Protein AF-A0A8J6BSR2-F1 (afdb_monomer)

Sequence (89 aa):
MIFYRKGVKEINKQGKEVTYDLEDKINAAIFPGLQGGPHNHTITGLVVALKQATTPEYRAYQEQVISNNAKFAQSLTAKGYELVSGSVF

Organism: Zizania palustris (NCBI:txid103762)

Structure (mmCIF, N/CA/C/O backbone):
data_AF-A0A8J6BSR2-F1
#
_entry.id   AF-A0A8J6BSR2-F1
#
loop_
_atom_site.group_PDB
_atom_site.id
_atom_site.type_symbol
_atom_site.label_atom_id
_atom_site.label_alt_id
_atom_site.label_comp_id
_atom_site.label_asym_id
_atom_site.label_entity_id
_atom_site.label_seq_id
_atom_site.pdbx_PDB_ins_code
_atom_site.Cartn_x
_atom_site.Cartn_y
_atom_site.Cartn_z
_atom_site.occupancy
_atom_site.B_iso_or_equiv
_atom_site.auth_seq_id
_atom_site.auth_comp_id
_atom_site.auth_asym_id
_atom_site.auth_atom_id
_atom_site.pdbx_PDB_model_num
ATOM 1 N N . MET A 1 1 ? 2.367 1.150 -7.518 1.00 86.06 1 MET A N 1
ATOM 2 C CA . MET A 1 1 ? 2.946 -0.065 -6.906 1.00 86.06 1 MET A CA 1
ATOM 3 C C . MET A 1 1 ? 2.230 -1.257 -7.495 1.00 86.06 1 MET A C 1
ATOM 5 O O . MET A 1 1 ? 1.008 -1.210 -7.547 1.00 86.06 1 MET A O 1
ATOM 9 N N . ILE A 1 2 ? 2.952 -2.258 -7.990 1.00 92.12 2 ILE A N 1
ATOM 10 C CA . ILE A 1 2 ? 2.338 -3.411 -8.654 1.00 92.12 2 ILE A CA 1
ATOM 11 C C . ILE A 1 2 ? 2.901 -4.671 -8.022 1.00 92.12 2 ILE A C 1
ATOM 13 O O . ILE A 1 2 ? 4.113 -4.791 -7.859 1.00 92.12 2 ILE A O 1
ATOM 17 N N . PHE A 1 3 ? 2.012 -5.590 -7.667 1.00 93.44 3 PHE A N 1
ATOM 18 C CA . PHE A 1 3 ? 2.367 -6.892 -7.129 1.00 93.44 3 PHE A CA 1
ATOM 19 C C . PHE A 1 3 ? 1.920 -7.962 -8.110 1.00 93.44 3 PHE A C 1
ATOM 21 O O . PHE A 1 3 ? 0.806 -7.912 -8.630 1.00 93.44 3 PHE A O 1
ATOM 28 N N . TYR A 1 4 ? 2.786 -8.936 -8.349 1.00 95.19 4 TYR A N 1
ATOM 29 C CA . TYR A 1 4 ? 2.481 -10.087 -9.181 1.00 95.19 4 TYR A CA 1
ATOM 30 C C . TYR A 1 4 ? 3.232 -11.310 -8.664 1.00 95.19 4 TYR A C 1
ATOM 32 O O . TYR A 1 4 ? 4.258 -11.204 -7.987 1.00 95.19 4 TYR A O 1
ATOM 40 N N . ARG A 1 5 ? 2.692 -12.493 -8.955 1.00 95.31 5 ARG A N 1
ATOM 41 C CA . ARG A 1 5 ? 3.280 -13.760 -8.521 1.00 95.31 5 ARG A CA 1
ATOM 42 C C . ARG A 1 5 ? 4.484 -14.116 -9.396 1.00 95.31 5 ARG A C 1
ATOM 44 O O . ARG A 1 5 ? 4.411 -14.009 -10.617 1.00 95.31 5 ARG A O 1
ATOM 51 N N . LYS A 1 6 ? 5.566 -14.580 -8.766 1.00 94.56 6 LYS A N 1
ATOM 52 C CA . LYS A 1 6 ? 6.742 -15.173 -9.424 1.00 94.56 6 LYS A CA 1
ATOM 53 C C . LYS A 1 6 ? 6.827 -16.673 -9.105 1.00 94.56 6 LYS A C 1
ATOM 55 O O . LYS A 1 6 ? 6.275 -17.120 -8.100 1.00 94.56 6 LYS A O 1
ATOM 60 N N . GLY A 1 7 ? 7.510 -17.438 -9.960 1.00 94.06 7 GLY A N 1
ATOM 61 C CA . GLY A 1 7 ? 7.759 -18.876 -9.778 1.00 94.06 7 GLY A CA 1
ATOM 62 C C . GLY A 1 7 ? 6.978 -19.781 -10.734 1.00 94.06 7 GLY A C 1
ATOM 63 O O . GLY A 1 7 ? 6.495 -19.327 -11.774 1.00 94.06 7 GLY A O 1
ATOM 64 N N . VAL A 1 8 ? 6.873 -21.066 -10.381 1.00 95.00 8 VAL A N 1
ATOM 65 C CA . VAL A 1 8 ? 6.166 -22.086 -11.172 1.00 95.00 8 VAL A CA 1
ATOM 66 C C . VAL A 1 8 ? 4.658 -21.862 -11.071 1.00 95.00 8 VAL A C 1
ATOM 68 O O . VAL A 1 8 ? 4.087 -21.814 -9.978 1.00 95.00 8 VAL A O 1
ATOM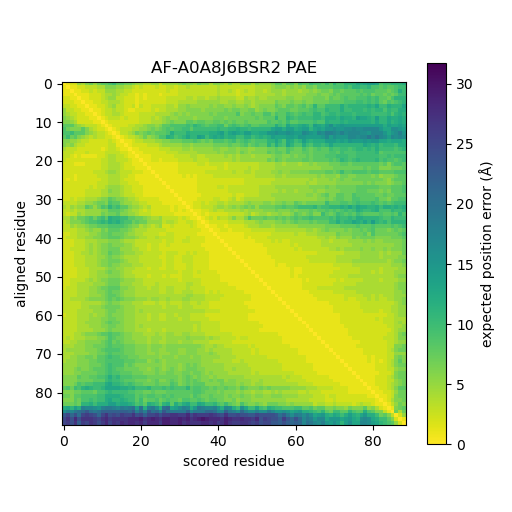 71 N N . LYS A 1 9 ? 4.020 -21.702 -12.228 1.00 93.00 9 LYS A N 1
ATOM 72 C CA . LYS A 1 9 ? 2.569 -21.623 -12.380 1.00 93.00 9 LYS A CA 1
ATOM 73 C C . LYS A 1 9 ? 1.962 -23.022 -12.413 1.00 93.00 9 LYS A C 1
ATOM 75 O O . LYS A 1 9 ? 0.977 -23.270 -11.727 1.00 93.00 9 LYS A O 1
ATOM 80 N N . GLU A 1 10 ? 2.545 -23.910 -13.211 1.00 94.06 10 GLU A N 1
ATOM 81 C CA . GLU A 1 10 ? 2.081 -25.285 -13.396 1.00 94.06 10 GLU A CA 1
ATOM 82 C C . GLU A 1 10 ? 3.214 -26.189 -13.896 1.00 94.06 10 GLU A C 1
ATOM 84 O O . GLU A 1 10 ? 4.217 -25.712 -14.426 1.00 94.06 10 GLU A O 1
ATOM 89 N N . ILE A 1 11 ? 3.041 -27.501 -13.747 1.00 93.00 11 ILE A N 1
ATOM 90 C CA . ILE A 1 11 ? 3.877 -28.512 -14.397 1.00 93.00 11 ILE A CA 1
ATOM 91 C C . ILE A 1 11 ? 3.050 -29.086 -15.543 1.00 93.00 11 ILE A C 1
ATOM 93 O O . ILE A 1 11 ? 1.933 -29.563 -15.332 1.00 93.00 11 ILE A O 1
ATOM 97 N N . ASN A 1 12 ? 3.566 -29.002 -16.766 1.00 92.88 12 ASN A N 1
ATOM 98 C CA . ASN A 1 12 ? 2.839 -29.478 -17.935 1.00 92.88 12 ASN A CA 1
ATOM 99 C C . ASN A 1 12 ? 2.786 -31.022 -17.976 1.00 92.88 12 ASN A C 1
ATOM 101 O O . ASN A 1 12 ? 3.470 -31.719 -17.228 1.00 92.88 12 ASN A O 1
ATOM 105 N N . LYS A 1 13 ? 2.010 -31.583 -18.911 1.00 91.19 13 LYS A N 1
ATOM 106 C CA . LYS A 1 13 ? 1.872 -33.046 -19.089 1.00 91.19 13 LYS A CA 1
ATOM 107 C C . LYS A 1 13 ? 3.191 -33.779 -19.403 1.00 91.19 13 LYS A C 1
ATOM 109 O O . LYS A 1 13 ? 3.221 -35.001 -19.370 1.00 91.19 13 LYS A O 1
ATOM 114 N N . GLN A 1 14 ? 4.257 -33.047 -19.728 1.00 89.88 14 GLN A N 1
ATOM 115 C CA . GLN A 1 14 ? 5.594 -33.563 -20.037 1.00 89.88 14 GLN A CA 1
ATOM 116 C C . GLN A 1 14 ? 6.545 -33.451 -18.830 1.00 89.88 14 GLN A C 1
ATOM 118 O O . GLN A 1 14 ? 7.743 -33.669 -18.977 1.00 89.88 14 GLN A O 1
ATOM 123 N N . GLY A 1 15 ? 6.035 -33.072 -17.651 1.00 90.12 15 GLY A N 1
ATOM 124 C CA . GLY A 1 15 ? 6.839 -32.883 -16.443 1.00 90.12 15 GLY A CA 1
ATOM 125 C C . GLY A 1 15 ? 7.677 -31.601 -16.442 1.00 90.12 15 GLY A C 1
ATOM 126 O O . GLY A 1 15 ? 8.507 -31.423 -15.556 1.00 90.12 15 GLY A O 1
ATOM 127 N N . LYS A 1 16 ? 7.484 -30.700 -17.415 1.00 93.38 16 LYS A N 1
ATOM 128 C CA . LYS A 1 16 ? 8.222 -29.438 -17.505 1.00 93.38 16 LYS A CA 1
ATOM 129 C C . LYS A 1 16 ? 7.510 -28.343 -16.718 1.00 93.38 16 LYS A C 1
ATOM 131 O O . LYS A 1 16 ? 6.311 -28.119 -16.892 1.00 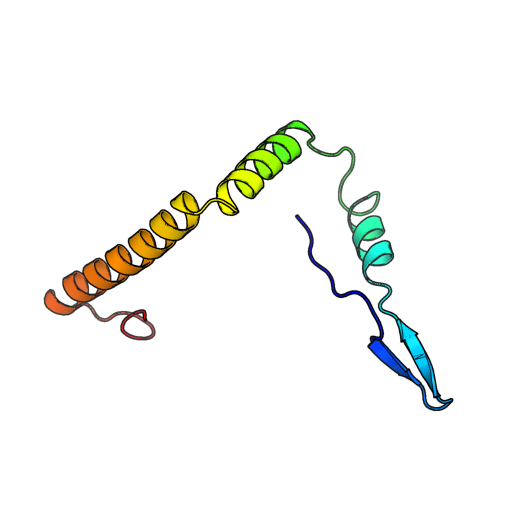93.38 16 LYS A O 1
ATOM 136 N N . GLU A 1 17 ? 8.276 -27.622 -15.910 1.00 95.31 17 GLU A N 1
ATOM 137 C CA . GLU A 1 17 ? 7.810 -26.435 -15.199 1.00 95.31 17 GLU A CA 1
ATOM 138 C C . GLU A 1 17 ? 7.491 -25.292 -16.173 1.00 95.31 17 GLU A C 1
ATOM 140 O O . GLU A 1 17 ? 8.291 -24.930 -17.041 1.00 95.31 17 GLU A O 1
ATOM 145 N N . VAL A 1 18 ? 6.306 -24.712 -16.008 1.00 93.88 18 VAL A N 1
ATOM 146 C CA . VAL A 1 18 ? 5.857 -23.494 -16.681 1.00 93.88 18 VAL A CA 1
ATOM 147 C C . VAL A 1 18 ? 5.828 -22.387 -15.638 1.00 93.88 18 VAL A C 1
ATOM 149 O O . VAL A 1 18 ? 5.130 -22.493 -14.628 1.00 93.88 18 VAL A O 1
ATOM 152 N N . THR A 1 19 ? 6.589 -21.321 -15.860 1.00 95.81 19 THR A N 1
ATOM 153 C CA . THR A 1 19 ? 6.683 -20.180 -14.943 1.00 95.81 19 THR A CA 1
ATOM 154 C C . THR A 1 19 ? 5.644 -19.102 -15.257 1.00 95.81 19 THR A C 1
ATOM 156 O O . THR A 1 19 ? 5.069 -19.057 -16.345 1.00 95.81 19 THR A O 1
ATOM 159 N N . TYR A 1 20 ? 5.371 -18.227 -14.287 1.00 96.38 20 TYR A N 1
ATOM 160 C CA . TYR A 1 20 ? 4.582 -17.017 -14.529 1.00 96.38 20 TYR A CA 1
ATOM 161 C C . TYR A 1 20 ? 5.315 -16.053 -15.473 1.00 96.38 20 TYR A C 1
ATOM 163 O O . TYR A 1 20 ? 6.483 -15.747 -15.255 1.00 96.38 20 TYR A O 1
ATOM 171 N N . ASP A 1 21 ? 4.588 -15.504 -16.448 1.00 95.56 21 ASP A N 1
ATOM 172 C CA . ASP A 1 21 ? 5.049 -14.475 -17.394 1.00 95.56 21 ASP A CA 1
ATOM 173 C C . ASP A 1 21 ? 4.444 -13.087 -17.096 1.00 95.56 21 ASP A C 1
ATOM 175 O O . ASP A 1 21 ? 4.313 -12.229 -17.969 1.00 95.56 21 ASP A O 1
ATOM 179 N N . LEU A 1 22 ? 4.027 -12.873 -15.843 1.00 96.75 22 LEU A N 1
ATOM 180 C CA . LEU A 1 22 ? 3.291 -11.679 -15.426 1.00 96.75 22 LEU A CA 1
ATOM 181 C C . LEU A 1 22 ? 4.138 -10.405 -15.492 1.00 96.75 22 LEU A C 1
ATOM 183 O O . LEU A 1 22 ? 3.592 -9.354 -15.801 1.00 96.75 22 LEU A O 1
ATOM 187 N N . GLU A 1 23 ? 5.440 -10.490 -15.212 1.00 95.56 23 GLU A N 1
ATOM 188 C CA . GLU A 1 23 ? 6.343 -9.332 -15.171 1.00 95.56 23 GLU A CA 1
ATOM 189 C C . GLU A 1 23 ? 6.346 -8.569 -16.500 1.00 95.56 23 GLU A C 1
ATOM 191 O O . GLU A 1 23 ? 5.980 -7.394 -16.540 1.00 95.56 23 GLU A O 1
ATOM 196 N N . ASP A 1 24 ? 6.660 -9.259 -17.595 1.00 95.44 24 AS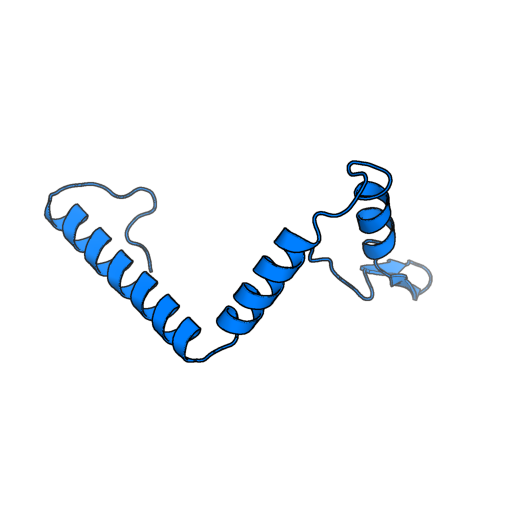P A N 1
ATO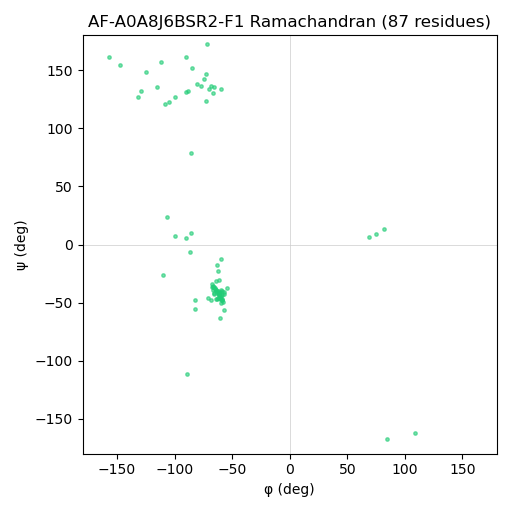M 197 C CA . ASP A 1 24 ? 6.751 -8.647 -18.921 1.00 95.44 24 ASP A CA 1
ATOM 198 C C . ASP A 1 24 ? 5.390 -8.153 -19.412 1.00 95.44 24 ASP A C 1
ATOM 200 O O . ASP A 1 24 ? 5.275 -7.038 -19.924 1.00 95.44 24 ASP A O 1
ATOM 204 N N . LYS A 1 25 ? 4.333 -8.949 -19.199 1.00 96.56 25 LYS A N 1
ATOM 205 C CA . LYS A 1 25 ? 2.964 -8.586 -19.593 1.00 96.56 25 LYS A CA 1
ATOM 206 C C . LYS A 1 25 ? 2.471 -7.331 -18.883 1.00 96.56 25 LYS A C 1
ATOM 208 O O . LYS A 1 25 ? 1.861 -6.470 -19.513 1.00 96.56 25 LYS A O 1
ATOM 213 N N . ILE A 1 26 ? 2.729 -7.225 -17.582 1.00 96.88 26 ILE A N 1
ATOM 214 C CA . ILE A 1 26 ? 2.343 -6.064 -16.779 1.00 96.88 26 ILE A CA 1
ATOM 215 C C . ILE A 1 26 ? 3.161 -4.839 -17.192 1.00 96.88 26 ILE A C 1
ATOM 217 O O . ILE A 1 26 ? 2.577 -3.782 -17.426 1.00 96.88 26 ILE A O 1
ATOM 221 N N . ASN A 1 27 ? 4.485 -4.977 -17.318 1.00 95.31 27 ASN A N 1
ATOM 222 C CA . ASN A 1 27 ? 5.360 -3.871 -17.707 1.00 95.31 27 ASN A CA 1
ATOM 223 C C . ASN A 1 27 ? 4.955 -3.299 -19.073 1.00 95.31 27 ASN A C 1
ATOM 225 O O . ASN A 1 27 ? 4.762 -2.088 -19.184 1.00 95.31 27 ASN A O 1
ATOM 229 N N . ALA A 1 28 ? 4.730 -4.164 -20.069 1.00 96.25 28 ALA A N 1
ATOM 230 C CA . ALA A 1 28 ? 4.325 -3.761 -21.417 1.00 96.25 28 ALA A CA 1
ATOM 231 C C . ALA A 1 28 ? 2.923 -3.125 -21.465 1.00 96.25 28 ALA A C 1
ATOM 233 O O . ALA A 1 28 ? 2.700 -2.173 -22.216 1.00 96.25 28 ALA A O 1
ATOM 234 N N . ALA A 1 29 ? 1.980 -3.617 -20.650 1.00 96.81 29 ALA A N 1
ATOM 235 C CA . ALA A 1 29 ? 0.645 -3.028 -20.543 1.00 96.81 29 ALA A CA 1
ATOM 236 C C . ALA A 1 29 ? 0.685 -1.600 -19.973 1.00 96.81 29 ALA A C 1
ATOM 238 O O . ALA A 1 29 ? -0.146 -0.767 -20.333 1.00 96.81 29 ALA A O 1
ATOM 239 N N . ILE A 1 30 ? 1.651 -1.299 -19.102 1.00 95.50 30 ILE A N 1
ATOM 240 C CA . ILE A 1 30 ? 1.805 0.031 -18.507 1.00 95.50 30 ILE A CA 1
ATOM 241 C C . ILE A 1 30 ? 2.550 0.959 -19.454 1.00 95.50 30 ILE A C 1
ATOM 243 O O . ILE A 1 30 ? 2.010 2.004 -19.800 1.00 95.50 30 ILE A O 1
ATOM 247 N N . PHE A 1 31 ? 3.748 0.577 -19.892 1.00 95.12 31 PHE A N 1
ATOM 248 C CA . PHE A 1 31 ? 4.548 1.351 -20.834 1.00 95.12 31 PHE A CA 1
ATOM 249 C C . PHE A 1 31 ? 5.058 0.432 -21.951 1.00 95.12 31 PHE A C 1
ATOM 251 O O . PHE A 1 31 ? 5.693 -0.581 -21.657 1.00 95.12 31 PHE A O 1
ATOM 258 N N . PRO A 1 32 ? 4.832 0.766 -23.232 1.00 93.75 32 PRO A N 1
ATOM 259 C CA . PRO A 1 32 ? 4.175 1.972 -23.751 1.00 93.75 32 PRO A CA 1
ATOM 260 C C . PRO A 1 32 ? 2.635 1.878 -23.823 1.00 93.75 32 PRO A C 1
ATOM 262 O O . PRO A 1 32 ? 2.017 2.726 -24.457 1.00 93.75 32 PRO A O 1
ATOM 265 N N . GLY A 1 33 ? 2.011 0.844 -23.242 1.00 96.31 33 GLY A N 1
ATOM 266 C CA . GLY A 1 33 ? 0.587 0.547 -23.444 1.00 96.31 33 GLY A CA 1
ATOM 267 C C . GLY A 1 33 ? -0.388 1.647 -23.001 1.00 96.31 33 GLY A C 1
ATOM 268 O O . GLY A 1 33 ? -1.132 2.174 -23.825 1.00 96.31 33 GLY A O 1
ATOM 269 N N . LEU A 1 34 ? -0.421 1.969 -21.705 1.00 95.75 34 LEU A N 1
ATOM 270 C CA . LEU A 1 34 ? -1.416 2.884 -21.119 1.00 95.75 34 LEU A CA 1
ATOM 271 C C . LEU A 1 34 ? -0.834 4.226 -20.669 1.00 95.75 34 LEU A C 1
ATOM 273 O O . LEU A 1 34 ? -1.562 5.214 -20.576 1.00 95.75 34 LEU A O 1
ATOM 277 N N . GLN A 1 35 ? 0.451 4.264 -20.330 1.00 95.31 35 GLN A N 1
ATOM 278 C CA . GLN A 1 35 ? 1.123 5.432 -19.775 1.00 95.31 35 GLN A CA 1
ATOM 279 C C . GLN A 1 35 ? 2.343 5.802 -20.618 1.00 95.31 35 GLN A C 1
ATOM 281 O O . GLN A 1 35 ? 3.002 4.945 -21.201 1.00 95.31 35 GLN A O 1
ATOM 286 N N . GLY A 1 36 ? 2.633 7.105 -20.661 1.00 94.00 36 GLY A N 1
ATOM 287 C CA . GLY A 1 36 ? 3.863 7.657 -21.223 1.00 94.00 36 GLY A CA 1
ATOM 288 C C . GLY A 1 36 ? 4.960 7.750 -20.161 1.00 94.00 36 GLY A C 1
ATOM 289 O O . GLY A 1 36 ? 5.478 6.745 -19.688 1.00 94.00 36 GLY A O 1
ATOM 290 N N . GLY A 1 37 ? 5.332 8.972 -19.778 1.00 92.62 37 GLY A N 1
ATOM 291 C CA . GLY A 1 37 ? 6.381 9.199 -18.782 1.00 92.62 37 GLY A CA 1
ATOM 292 C C . GLY A 1 37 ? 5.938 8.897 -17.340 1.00 92.62 37 GLY A C 1
ATOM 293 O O . GLY A 1 37 ? 4.811 9.227 -16.966 1.00 92.62 37 GLY A O 1
ATOM 294 N N . PRO A 1 38 ? 6.816 8.328 -16.493 1.00 94.00 38 PRO A N 1
ATOM 295 C CA . PRO A 1 38 ? 6.505 8.084 -15.089 1.00 94.00 38 PRO A CA 1
ATOM 296 C C . PRO A 1 38 ? 6.474 9.383 -14.268 1.00 94.00 38 PRO A C 1
ATOM 298 O O . PRO A 1 38 ? 7.266 10.305 -14.474 1.00 94.00 38 PRO A O 1
ATOM 301 N N . HIS A 1 39 ? 5.608 9.437 -13.253 1.00 95.75 39 HIS A N 1
ATOM 302 C CA . HIS A 1 39 ? 5.546 10.552 -12.301 1.00 95.75 39 HIS A CA 1
ATOM 303 C C . HIS A 1 39 ? 6.545 10.349 -11.148 1.00 95.75 39 HIS A C 1
ATOM 305 O O . HIS A 1 39 ? 6.177 9.947 -10.043 1.00 95.75 39 HIS A O 1
ATOM 311 N N . ASN A 1 40 ? 7.828 10.630 -11.401 1.00 96.81 40 ASN A N 1
ATOM 312 C CA . ASN A 1 40 ? 8.922 10.358 -10.452 1.00 96.81 40 ASN A CA 1
ATOM 313 C C . ASN A 1 40 ? 8.720 10.975 -9.057 1.00 96.81 40 ASN A C 1
ATOM 315 O O . ASN A 1 40 ? 9.017 10.332 -8.056 1.00 96.81 40 ASN A O 1
ATOM 319 N N . HIS A 1 41 ? 8.154 12.180 -8.966 1.00 96.50 41 HIS A N 1
ATOM 320 C CA . HIS A 1 41 ? 7.859 12.835 -7.687 1.00 96.50 41 HIS A CA 1
ATOM 321 C C . HIS A 1 41 ? 6.847 12.039 -6.840 1.00 96.50 41 HIS A C 1
ATOM 323 O O . HIS A 1 41 ? 7.033 11.875 -5.634 1.00 96.50 41 HIS A O 1
ATOM 329 N N . THR A 1 42 ? 5.812 11.471 -7.467 1.00 96.81 42 THR A N 1
ATOM 330 C CA . THR A 1 42 ? 4.849 10.583 -6.801 1.00 96.81 42 THR A CA 1
ATOM 331 C C . THR A 1 42 ? 5.507 9.276 -6.364 1.00 96.81 42 THR A C 1
ATOM 333 O O . THR A 1 42 ? 5.232 8.789 -5.268 1.00 96.81 42 THR A O 1
ATOM 336 N N . ILE A 1 43 ? 6.407 8.723 -7.185 1.00 96.69 43 ILE A N 1
ATOM 337 C CA . ILE A 1 43 ? 7.173 7.517 -6.838 1.00 96.69 43 ILE A CA 1
ATOM 338 C C . ILE A 1 43 ? 8.021 7.772 -5.585 1.00 96.69 43 ILE A C 1
ATOM 340 O O . ILE A 1 43 ? 7.999 6.957 -4.665 1.00 96.69 43 ILE A O 1
ATOM 344 N N . THR A 1 44 ? 8.700 8.918 -5.492 1.00 97.81 44 THR A N 1
ATOM 345 C CA . THR A 1 44 ? 9.459 9.298 -4.291 1.00 97.81 44 THR A CA 1
ATOM 346 C C . THR A 1 44 ? 8.564 9.399 -3.056 1.00 97.81 44 THR A C 1
ATOM 348 O O . THR A 1 44 ? 8.907 8.839 -2.014 1.00 97.81 44 THR A O 1
ATOM 351 N N . GLY A 1 45 ? 7.399 10.048 -3.166 1.00 98.31 45 GLY A N 1
ATOM 352 C CA . GLY A 1 45 ? 6.433 10.127 -2.064 1.00 98.31 45 GLY A CA 1
ATOM 353 C C . GLY A 1 45 ? 5.970 8.746 -1.587 1.00 98.31 45 GLY A C 1
ATOM 354 O O . GLY A 1 45 ? 5.953 8.473 -0.387 1.00 98.31 45 GLY A O 1
ATOM 355 N N . LEU A 1 46 ? 5.685 7.840 -2.527 1.00 97.44 46 LEU A N 1
ATOM 356 C CA . LEU A 1 46 ? 5.327 6.456 -2.225 1.00 97.44 46 LEU A CA 1
ATOM 357 C C . LEU A 1 46 ? 6.460 5.712 -1.501 1.00 97.44 46 LEU A C 1
ATOM 359 O O . LEU A 1 46 ? 6.192 5.001 -0.539 1.00 97.44 46 LEU A O 1
ATOM 363 N N . VAL A 1 47 ? 7.717 5.881 -1.922 1.00 97.62 47 VAL A N 1
ATOM 364 C CA . VAL A 1 47 ? 8.873 5.240 -1.266 1.00 97.62 47 VAL A CA 1
ATOM 365 C C . VAL A 1 47 ? 9.015 5.698 0.187 1.00 97.62 47 VAL A C 1
ATOM 367 O O . VAL A 1 47 ? 9.253 4.871 1.069 1.00 97.62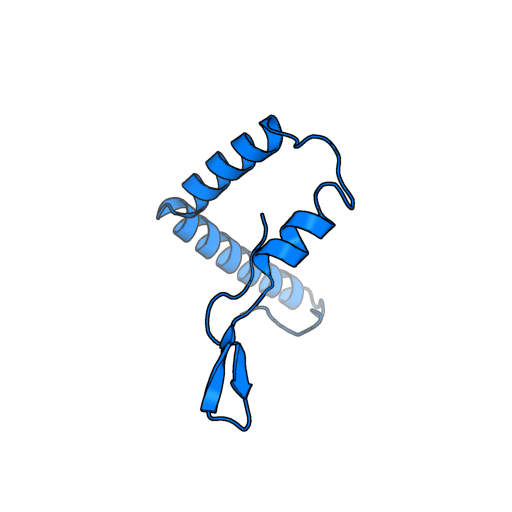 47 VAL A O 1
ATOM 370 N N . VAL A 1 48 ? 8.827 6.992 0.461 1.00 98.25 48 VAL A N 1
ATOM 371 C CA . VAL A 1 48 ? 8.857 7.523 1.834 1.00 98.25 48 VAL A CA 1
ATOM 372 C C . VAL A 1 48 ? 7.739 6.911 2.681 1.00 98.25 48 VAL A C 1
ATOM 374 O O . VAL A 1 48 ? 8.008 6.437 3.786 1.00 98.25 48 VAL A O 1
ATOM 377 N N . ALA A 1 49 ? 6.515 6.850 2.151 1.00 98.25 49 ALA A N 1
ATOM 378 C CA . ALA A 1 49 ? 5.379 6.246 2.846 1.00 98.25 49 ALA A CA 1
ATOM 379 C C . ALA A 1 49 ? 5.586 4.742 3.106 1.00 98.25 49 ALA A C 1
ATOM 381 O O . ALA A 1 49 ? 5.308 4.259 4.200 1.00 98.25 49 ALA A O 1
ATOM 382 N N . LEU A 1 50 ? 6.138 4.001 2.139 1.00 97.88 50 LEU A N 1
ATOM 383 C CA . LEU A 1 50 ? 6.459 2.580 2.311 1.00 97.88 50 LEU A CA 1
ATOM 384 C C . LEU A 1 50 ? 7.528 2.367 3.381 1.00 97.88 50 LEU A C 1
ATOM 386 O O . LEU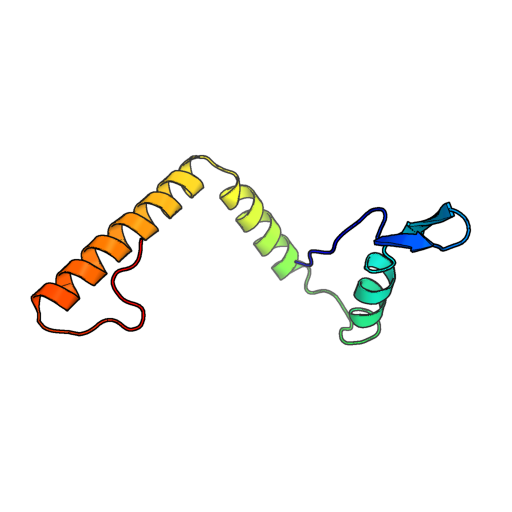 A 1 50 ? 7.405 1.444 4.180 1.00 97.88 50 LEU A O 1
ATOM 390 N N . LYS A 1 51 ? 8.544 3.235 3.449 1.00 98.06 51 LYS A N 1
ATOM 391 C CA . LYS A 1 51 ? 9.536 3.187 4.529 1.00 98.06 51 LYS A CA 1
ATOM 392 C C . LYS A 1 51 ? 8.871 3.388 5.892 1.00 98.06 51 LYS A C 1
ATOM 394 O O . LYS A 1 51 ? 9.127 2.603 6.800 1.00 98.06 51 LYS A O 1
ATOM 399 N N . GLN A 1 52 ? 7.996 4.386 6.023 1.00 98.44 52 GLN A N 1
ATOM 400 C CA . GLN A 1 52 ? 7.224 4.610 7.252 1.00 98.44 52 GLN A CA 1
ATOM 401 C C . GLN A 1 52 ? 6.364 3.391 7.610 1.00 98.44 52 GLN A C 1
ATOM 403 O O . GLN A 1 52 ? 6.331 2.994 8.767 1.00 98.44 52 GLN A O 1
ATOM 408 N N . ALA A 1 53 ? 5.753 2.730 6.623 1.00 98.19 53 ALA A N 1
ATOM 409 C CA . ALA A 1 53 ? 4.914 1.556 6.854 1.00 98.19 53 ALA A CA 1
ATOM 410 C C . ALA A 1 53 ? 5.656 0.344 7.454 1.00 98.19 53 ALA A C 1
ATOM 412 O O . ALA A 1 53 ? 5.020 -0.564 7.988 1.00 98.19 53 ALA A O 1
ATOM 413 N N . THR A 1 54 ? 6.992 0.316 7.382 1.00 98.12 54 THR A N 1
ATOM 414 C CA . THR A 1 54 ? 7.812 -0.758 7.971 1.00 98.12 54 THR A CA 1
ATOM 415 C C . THR A 1 54 ? 8.179 -0.534 9.438 1.00 98.12 54 THR A C 1
ATOM 417 O O . THR A 1 54 ? 8.766 -1.426 10.052 1.00 98.12 54 THR A O 1
ATOM 420 N N . THR A 1 55 ? 7.868 0.631 10.015 1.00 98.56 55 THR A N 1
ATOM 421 C CA . THR A 1 55 ? 8.306 0.964 11.376 1.00 98.56 55 THR A CA 1
ATOM 422 C C . THR A 1 55 ? 7.352 0.409 12.446 1.00 98.56 55 THR A C 1
ATOM 424 O O . THR A 1 55 ? 6.154 0.232 12.189 1.00 98.56 55 THR A O 1
ATOM 427 N N . PRO A 1 56 ? 7.842 0.117 13.667 1.00 98.56 56 PRO A N 1
ATOM 428 C CA . PRO A 1 56 ? 6.983 -0.330 14.765 1.00 98.56 56 PRO A CA 1
ATOM 429 C C . PRO A 1 56 ? 5.931 0.718 15.160 1.00 98.56 56 PRO A C 1
ATOM 431 O O . PRO A 1 56 ? 4.824 0.350 15.543 1.00 98.56 56 PRO A O 1
ATOM 434 N N . GLU A 1 57 ? 6.226 2.010 15.007 1.00 98.50 57 GLU A N 1
ATOM 435 C CA . GLU A 1 57 ? 5.272 3.093 15.264 1.00 98.50 57 GLU A CA 1
ATOM 436 C C . GLU A 1 57 ? 4.095 3.038 14.290 1.00 98.50 57 GLU A C 1
ATOM 438 O O . GLU A 1 57 ? 2.954 3.253 14.693 1.00 98.50 57 GLU A O 1
ATOM 443 N N . TYR A 1 58 ? 4.346 2.701 13.020 1.00 98.62 58 TYR A N 1
ATOM 444 C CA . TYR A 1 58 ? 3.269 2.532 12.052 1.00 98.62 58 TYR A CA 1
ATOM 445 C C . TYR A 1 58 ? 2.403 1.311 12.374 1.00 98.62 58 TYR A C 1
ATOM 447 O O . TYR A 1 58 ? 1.183 1.380 12.244 1.00 98.62 58 TYR A O 1
ATOM 455 N N . ARG A 1 59 ? 2.991 0.214 12.873 1.00 98.38 59 ARG A N 1
ATOM 456 C CA . ARG A 1 59 ? 2.203 -0.915 13.398 1.00 98.38 59 ARG A CA 1
ATOM 457 C C . ARG A 1 59 ? 1.306 -0.474 14.558 1.00 98.38 59 ARG A C 1
ATOM 459 O O . ARG A 1 59 ? 0.107 -0.729 14.504 1.00 98.38 59 ARG A O 1
ATOM 466 N N . ALA A 1 60 ? 1.864 0.220 15.550 1.00 98.69 60 ALA A N 1
ATOM 467 C CA . ALA A 1 60 ? 1.099 0.722 16.693 1.00 98.69 60 ALA A CA 1
ATOM 468 C C . ALA A 1 60 ? -0.024 1.681 16.253 1.00 98.69 60 ALA A C 1
ATOM 470 O O . ALA A 1 60 ? -1.145 1.619 16.758 1.0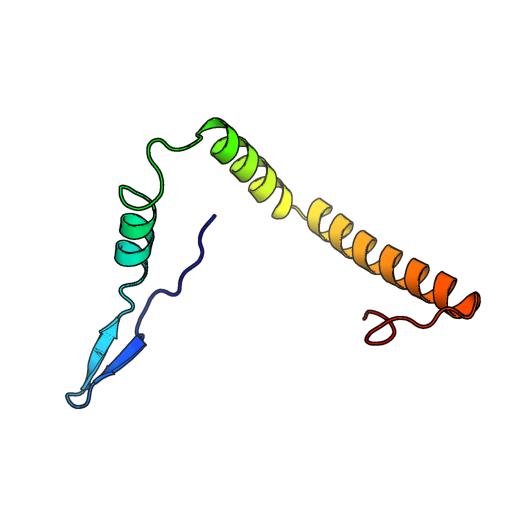0 98.69 60 ALA A O 1
ATOM 471 N N . TYR A 1 61 ? 0.244 2.529 15.257 1.00 98.69 61 TYR A N 1
ATOM 472 C CA . TYR A 1 61 ? -0.771 3.372 14.630 1.00 98.69 61 TYR A CA 1
ATOM 473 C C . TYR A 1 61 ? -1.910 2.543 14.015 1.00 98.69 61 TYR A C 1
ATOM 475 O O . TYR A 1 61 ? -3.076 2.823 14.293 1.00 98.69 61 TYR A O 1
ATOM 483 N N . GLN A 1 62 ? -1.603 1.495 13.243 1.00 98.62 62 GLN A N 1
ATOM 484 C CA . GLN A 1 62 ? -2.622 0.632 12.633 1.00 98.62 62 GLN A CA 1
ATOM 485 C C . GLN A 1 62 ? -3.449 -0.138 13.677 1.00 98.62 62 GLN A C 1
ATOM 487 O O . GLN A 1 62 ? -4.665 -0.259 13.525 1.00 98.62 62 GLN A O 1
ATOM 492 N N . GLU A 1 63 ? -2.829 -0.601 14.764 1.00 98.31 63 GLU A N 1
ATOM 493 C CA . GLU A 1 63 ? -3.537 -1.208 15.903 1.00 98.31 63 GLU A CA 1
ATOM 494 C C . GLU A 1 63 ? -4.508 -0.208 16.553 1.00 98.31 63 GLU A C 1
ATOM 496 O O . GLU A 1 63 ? -5.664 -0.538 16.839 1.00 98.31 63 GLU A O 1
ATOM 501 N N . GLN A 1 64 ? -4.083 1.050 16.710 1.00 98.56 64 GLN A N 1
ATOM 502 C CA . GLN A 1 64 ? -4.937 2.111 17.238 1.00 98.56 64 GLN A CA 1
ATOM 503 C C . GLN A 1 64 ? -6.104 2.448 16.296 1.00 98.56 64 GLN A C 1
ATOM 505 O O . GLN A 1 64 ? -7.208 2.716 16.775 1.00 98.56 64 GLN A O 1
ATOM 510 N N . VAL A 1 65 ? -5.898 2.413 14.973 1.00 98.31 65 VAL A N 1
ATOM 511 C CA . VAL A 1 65 ? -6.970 2.600 13.976 1.00 98.31 65 VAL A CA 1
ATOM 512 C C . VAL A 1 65 ? -8.062 1.542 14.151 1.00 98.31 65 VAL A C 1
ATOM 514 O O . VAL A 1 65 ? -9.241 1.894 14.215 1.00 98.31 65 VAL A O 1
ATOM 517 N N . ILE A 1 66 ? -7.683 0.269 14.301 1.00 96.69 66 ILE A N 1
ATOM 518 C CA . ILE A 1 66 ? -8.633 -0.834 14.523 1.00 96.69 66 ILE A CA 1
ATOM 519 C C . ILE A 1 66 ? -9.369 -0.650 15.860 1.00 96.69 66 ILE A C 1
ATOM 521 O O . ILE A 1 66 ? -10.599 -0.694 15.898 1.00 96.69 66 ILE A O 1
ATOM 525 N N . SER A 1 67 ? -8.640 -0.344 16.939 1.00 97.06 67 SER A N 1
ATOM 526 C CA . SER A 1 67 ? -9.223 -0.085 18.267 1.00 97.06 67 SER A CA 1
ATOM 527 C C . SER A 1 67 ? -10.247 1.058 18.248 1.00 97.06 67 SER A C 1
ATOM 529 O O . SER A 1 67 ? -11.335 0.956 18.823 1.00 97.06 67 SER A O 1
ATOM 531 N N . ASN A 1 68 ? -9.934 2.146 17.542 1.00 97.19 68 ASN A N 1
ATOM 532 C CA . ASN A 1 68 ? -10.840 3.282 17.388 1.00 97.19 68 ASN A CA 1
ATOM 533 C C . ASN A 1 68 ? -12.087 2.908 16.586 1.00 97.19 68 ASN A C 1
ATOM 535 O O . ASN A 1 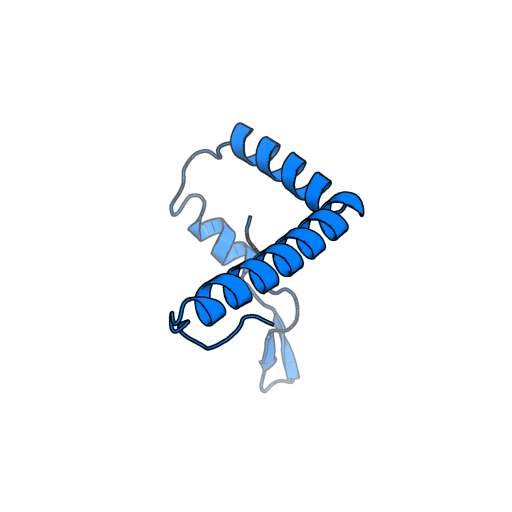68 ? -13.192 3.300 16.963 1.00 97.19 68 ASN A O 1
ATOM 539 N N . ASN A 1 69 ? -11.926 2.129 15.515 1.00 94.81 69 ASN A N 1
ATOM 540 C CA . ASN A 1 69 ? -13.048 1.653 14.715 1.00 94.81 69 ASN A CA 1
ATOM 541 C C . ASN A 1 69 ? -14.000 0.764 15.533 1.00 94.81 69 ASN A C 1
ATOM 543 O O . ASN A 1 69 ? -15.212 0.963 15.484 1.00 94.81 69 ASN A O 1
ATOM 547 N N . ALA A 1 70 ? -13.471 -0.146 16.356 1.00 92.81 70 ALA A N 1
ATOM 548 C CA . ALA A 1 70 ? -14.288 -0.979 17.240 1.00 92.81 70 ALA A CA 1
ATOM 549 C C . ALA A 1 70 ? -15.119 -0.131 18.223 1.00 92.81 70 ALA A C 1
ATOM 551 O O . ALA A 1 70 ? -16.323 -0.345 18.381 1.00 92.81 70 ALA A O 1
ATOM 552 N N . LYS A 1 71 ? -14.510 0.897 18.831 1.00 95.38 71 LYS A N 1
ATOM 553 C CA . LYS A 1 71 ? -15.223 1.845 19.709 1.00 95.38 71 LYS A CA 1
ATOM 554 C C . LYS A 1 71 ? -16.284 2.652 18.962 1.00 95.38 71 LYS A C 1
ATOM 556 O O . LYS A 1 71 ? -17.367 2.901 19.499 1.00 95.38 71 LYS A O 1
ATOM 561 N N . PHE A 1 72 ? -15.985 3.065 17.734 1.00 94.31 72 PHE A N 1
ATOM 562 C CA . PHE A 1 72 ? -16.927 3.787 16.887 1.00 94.31 72 PHE A CA 1
ATOM 563 C C . PHE A 1 72 ? -18.147 2.921 16.548 1.00 94.31 72 PHE A C 1
ATOM 565 O O . PHE A 1 72 ? -19.279 3.357 16.758 1.00 94.31 72 PHE A O 1
ATOM 572 N N . ALA A 1 73 ? -17.922 1.669 16.142 1.00 93.69 73 ALA A N 1
ATOM 573 C CA . ALA A 1 73 ? -18.979 0.698 15.879 1.00 93.69 73 ALA A CA 1
ATOM 574 C C . ALA A 1 73 ? -19.870 0.473 17.113 1.00 93.69 73 ALA A C 1
ATOM 576 O O . ALA A 1 73 ? -21.087 0.618 17.022 1.00 93.69 73 ALA A O 1
ATOM 577 N N . GLN A 1 74 ? -19.275 0.229 18.288 1.00 93.50 74 GLN A N 1
ATOM 578 C CA . GLN A 1 74 ? -20.018 0.080 19.549 1.00 93.50 74 GLN A CA 1
ATOM 579 C C . GLN A 1 74 ? -20.880 1.309 19.864 1.00 93.50 74 GLN A C 1
ATOM 581 O O . GLN A 1 74 ? -22.026 1.175 20.294 1.00 93.50 74 GLN A O 1
ATOM 586 N N . SER A 1 75 ? -20.349 2.510 19.619 1.00 95.31 75 SER A N 1
ATOM 587 C CA . SER A 1 75 ? -21.056 3.769 19.874 1.00 95.31 75 SER A CA 1
ATOM 588 C C . SER A 1 75 ? -22.268 3.959 18.959 1.00 95.31 75 SER A C 1
ATOM 590 O O . SER A 1 75 ? -23.285 4.500 19.394 1.00 95.31 75 SER A O 1
ATOM 592 N N . LEU A 1 76 ? -22.176 3.518 17.702 1.00 94.62 76 LEU A N 1
ATOM 593 C CA . LEU A 1 76 ? -23.294 3.543 16.758 1.00 94.62 76 LEU A CA 1
ATOM 594 C C . LEU A 1 76 ? -24.358 2.505 17.122 1.00 94.62 76 LEU A C 1
ATOM 596 O O . LEU A 1 76 ? -25.537 2.852 17.205 1.00 94.62 76 LEU A O 1
ATOM 600 N N . THR A 1 77 ? -23.952 1.274 17.433 1.00 93.19 77 THR A N 1
ATOM 601 C CA . THR A 1 77 ? -24.877 0.218 17.866 1.00 93.19 77 THR A CA 1
ATOM 602 C C . THR A 1 77 ? -25.619 0.612 19.144 1.00 93.19 77 THR A C 1
ATOM 604 O O . THR A 1 77 ? -26.832 0.439 19.233 1.00 93.19 77 THR A O 1
ATOM 607 N N . ALA A 1 78 ? -24.934 1.235 20.112 1.00 94.81 78 ALA A N 1
ATOM 608 C C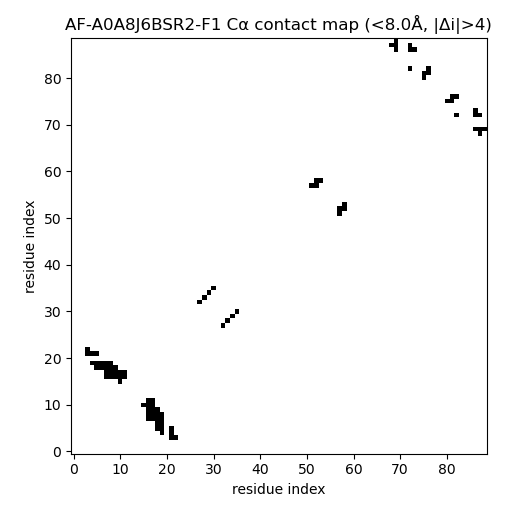A . ALA A 1 78 ? -25.556 1.747 21.337 1.00 94.81 78 ALA A CA 1
ATOM 609 C C . ALA A 1 78 ? -26.605 2.845 21.078 1.00 94.81 78 ALA A C 1
ATOM 611 O O . ALA A 1 78 ? -27.489 3.068 21.902 1.00 94.81 78 ALA A O 1
ATOM 612 N N . LYS A 1 79 ? -26.526 3.527 19.930 1.00 96.62 79 LYS A N 1
ATOM 613 C CA . LYS A 1 79 ? -27.513 4.515 19.474 1.00 96.62 79 LYS A CA 1
ATOM 614 C C . LYS A 1 79 ? -28.633 3.900 18.621 1.00 96.62 79 LYS A C 1
ATOM 616 O O . LYS A 1 79 ? -29.451 4.648 18.096 1.00 96.62 79 LYS A O 1
ATOM 621 N N . GLY A 1 80 ? -28.677 2.574 18.484 1.00 94.94 80 GLY A N 1
ATOM 622 C CA . GLY A 1 80 ? -29.706 1.855 17.729 1.00 94.94 80 GLY A CA 1
ATOM 623 C C . GLY A 1 80 ? -29.468 1.808 16.219 1.00 94.94 80 GLY A C 1
ATOM 624 O O . GLY A 1 80 ? -30.385 1.460 15.481 1.00 94.94 80 GLY A O 1
ATOM 625 N N . TYR A 1 81 ? -28.267 2.159 15.749 1.00 94.31 81 TYR A N 1
ATOM 626 C CA . TYR A 1 81 ? -27.916 2.009 14.339 1.00 94.31 81 TYR A CA 1
ATOM 627 C C . TYR A 1 81 ? -27.512 0.566 14.039 1.00 94.31 81 TYR A C 1
ATOM 629 O O . TYR A 1 81 ? -26.760 -0.052 14.794 1.00 94.31 81 TYR A O 1
ATOM 637 N N . GLU A 1 82 ? -27.971 0.059 12.901 1.00 92.12 82 GLU A N 1
ATOM 638 C CA . GLU A 1 82 ? -27.551 -1.230 12.363 1.00 92.12 82 GLU A CA 1
ATOM 639 C C . GLU A 1 82 ? -26.334 -1.045 11.446 1.00 92.12 82 GLU A C 1
ATOM 641 O O . GLU A 1 82 ? -26.319 -0.170 10.578 1.00 92.12 82 GLU A O 1
ATOM 646 N N . LEU A 1 83 ? -25.298 -1.863 11.646 1.00 91.19 83 LEU A N 1
ATOM 647 C CA . LEU A 1 83 ? -24.084 -1.841 10.831 1.00 91.19 83 LEU A CA 1
ATOM 648 C C . LEU A 1 83 ? -24.140 -2.955 9.783 1.00 91.19 83 LEU A C 1
ATOM 650 O O . LEU A 1 83 ? -24.312 -4.129 10.116 1.00 91.19 83 LEU A O 1
ATOM 654 N N . VAL A 1 84 ? -23.943 -2.598 8.511 1.00 90.38 84 VAL A N 1
ATOM 655 C CA . VAL A 1 84 ? -23.833 -3.572 7.414 1.00 90.38 84 VAL A CA 1
ATOM 656 C C . VAL A 1 84 ? -22.653 -4.509 7.693 1.00 90.38 84 VAL A C 1
ATOM 658 O O . VAL A 1 84 ? -21.572 -4.041 8.035 1.00 90.38 84 VAL A O 1
ATOM 661 N N . SER A 1 85 ? -22.853 -5.821 7.517 1.00 83.81 85 SER A N 1
ATOM 662 C CA . SER A 1 85 ? -21.905 -6.915 7.834 1.00 83.81 85 SER A CA 1
ATOM 663 C C . SER A 1 85 ? -21.621 -7.180 9.326 1.00 83.81 85 SER A C 1
ATOM 665 O O . SER A 1 85 ? -20.818 -8.058 9.635 1.00 83.81 85 SER A O 1
ATOM 667 N N . GLY A 1 86 ? -22.332 -6.515 10.246 1.00 67.69 86 GLY A N 1
ATOM 668 C CA . GLY A 1 86 ? -22.154 -6.680 11.693 1.00 67.69 86 GLY A CA 1
ATOM 669 C C . GLY A 1 86 ? -21.024 -5.819 12.276 1.00 67.69 86 GLY A C 1
ATOM 670 O O . GLY A 1 86 ? -20.538 -4.884 11.641 1.00 67.69 86 GLY A O 1
ATOM 671 N N . SER A 1 87 ? -20.630 -6.097 13.524 1.00 64.12 87 SER A N 1
ATOM 672 C CA . SER A 1 87 ? -19.499 -5.422 14.176 1.00 64.12 87 SER A CA 1
ATOM 673 C C . SER A 1 87 ? -18.169 -5.847 13.549 1.00 64.12 87 SER A C 1
ATOM 675 O O . SER A 1 87 ? -17.928 -7.037 13.360 1.00 64.12 87 SER A O 1
ATOM 677 N N . VAL A 1 88 ? -17.299 -4.877 13.267 1.00 57.19 88 VAL A N 1
ATOM 678 C CA . VAL A 1 88 ? -15.938 -5.110 12.759 1.00 57.19 88 VAL A CA 1
ATOM 679 C C . VAL A 1 88 ? -15.080 -5.764 13.854 1.00 57.19 88 VAL A C 1
ATOM 681 O O . VAL A 1 88 ? -15.189 -5.353 15.009 1.00 57.19 88 VAL A O 1
ATOM 684 N N . PHE A 1 89 ? -14.295 -6.783 13.468 1.00 51.47 89 PHE A N 1
ATOM 685 C CA . PHE A 1 89 ? -13.384 -7.598 14.295 1.00 51.47 89 PHE A CA 1
ATOM 686 C C . PHE A 1 89 ? -12.598 -6.823 15.360 1.00 51.47 89 PHE A C 1
ATOM 688 O O . PHE A 1 89 ? -12.085 -5.726 15.034 1.00 51.47 89 PHE A O 1
#

Secondary structure (DSSP, 8-state):
------SEEEE-TTS-EEE--HHHHHHHIIIIII-SS--HHHHHHHHHHHHHHTSHHHHHHHHHHHHHHHHHHHHHHHTTPPPTTSS--

pLDDT: mean 93.75, std 7.89, range [51.47, 98.69]

InterPro domains:
  IPR039429 Serine hydroxymethyltransferase-like domain [PF00464] (1-86)
  IPR049943 Serine hydroxymethyltransferase-like [PTHR11680] (1-86)

Radius of gyration: 21.88 Å; Cα contacts (8 Å, |Δi|>4): 45; chains: 1; bounding box: 39×46×45 Å

Solvent-accessible surface area (backbone atoms only — not comparable to full-atom values): 5528 Å² total; per-residue (Å²): 138,86,86,79,74,81,53,76,70,48,67,48,100,85,74,46,78,37,60,53,66,51,68,63,56,52,49,43,51,41,47,78,61,75,40,82,84,81,64,60,72,59,52,51,54,48,52,54,52,53,57,49,62,71,36,72,66,43,51,54,50,53,54,48,51,50,55,50,48,41,53,50,50,52,56,41,45,77,72,72,47,86,57,84,94,52,82,72,128

Foldseek 3Di:
DDDDDWDFPDQDPVRRTDIDPCPVVVVVCDPPNVDDDDPVVVVVVVVVVVVVCPDVVVVVVVVVVQVVQQVVLVVCVVVVDDDVPHGDD

Mean predicted aligned error: 5.54 Å

Nearest PDB structures (foldseek):
  7pzz-assembly1_C  TM=9.533E-01  e=6.953E-08  Arabidopsis thaliana
  6smn-assembly1_C  TM=9.572E-01  e=1.853E-07  Arabidopsis thaliana
  7e13-assembly1_A  TM=9.497E-01  e=6.536E-07  Erigeron canadensis
  6fl5-assembly1_J  TM=9.590E-01  e=4.980E-06  Homo sapiens
  8gku-assembly1_A-2  TM=9.428E-01  e=2.167E-05  Homo sapiens